Protein AF-A0A3D3JYR1-F1 (afdb_monomer_lite)

Sequence (130 aa):
VQYPITVEEIGKVYGVGEGKAKKYGTEFAEFIKKYVEENDIERTQDMVLKTVANKSSHKVFIIQSTDKKIDLEDIAKAKNLSMDELLKEMERIVYQGTKLNIDYYIDENFDEDIVEEFMDFMKESESDSM

Foldseek 3Di:
DAQALALVVQCVDPPRDPVNSVPPVNVSNPVSVVVCVVVVPDGPVVVVVVVVVLLVVLLVLLQVCLVVQHAQVVSCVVSVHDSVRSVVSVVVCVVVVHDGDNVSNCVVPHDPVVVVVVVVVVVPDPDPPD

Structure (mmCIF, N/CA/C/O backbone):
data_AF-A0A3D3JYR1-F1
#
_entry.id   AF-A0A3D3JYR1-F1
#
loop_
_atom_site.group_PDB
_atom_site.id
_atom_site.type_symbol
_atom_site.label_atom_id
_atom_site.label_alt_id
_atom_site.label_comp_id
_atom_site.label_asym_id
_atom_site.label_entity_id
_atom_site.label_seq_id
_atom_site.pdbx_PDB_ins_code
_atom_site.Cartn_x
_atom_site.Cartn_y
_atom_site.Cartn_z
_atom_site.occupancy
_atom_site.B_iso_or_equiv
_atom_site.auth_seq_id
_atom_site.auth_comp_id
_atom_site.auth_asym_id
_atom_site.auth_atom_id
_atom_site.pdbx_PDB_model_num
ATOM 1 N N . VAL A 1 1 ? -8.522 18.861 20.286 1.00 62.88 1 VAL A N 1
ATOM 2 C CA . VAL A 1 1 ? -9.218 18.291 21.465 1.00 62.88 1 VAL A CA 1
ATOM 3 C C . VAL A 1 1 ? -9.367 16.796 21.219 1.00 62.88 1 VAL A C 1
ATOM 5 O O . VAL A 1 1 ? -9.732 16.443 20.106 1.00 62.88 1 VAL A O 1
ATOM 8 N N . GLN A 1 2 ? -8.983 15.928 22.160 1.00 82.31 2 GLN A N 1
ATOM 9 C CA . GLN A 1 2 ? -9.143 14.474 22.002 1.00 82.31 2 GLN A CA 1
ATOM 10 C C . GLN A 1 2 ? -10.499 14.043 22.574 1.00 82.31 2 GLN A C 1
ATOM 12 O O . GLN A 1 2 ? -10.835 14.444 23.685 1.00 82.31 2 GLN A O 1
ATOM 17 N N . TYR A 1 3 ? -11.242 13.214 21.836 1.00 92.81 3 TYR A N 1
ATOM 18 C CA . TYR A 1 3 ? -12.513 12.621 22.273 1.00 92.81 3 TYR A CA 1
ATOM 19 C C . TYR A 1 3 ? -12.347 11.101 22.410 1.00 92.81 3 TYR A C 1
ATOM 21 O O . TYR A 1 3 ? -12.706 10.363 21.490 1.00 92.81 3 TYR A O 1
ATOM 29 N N . PRO A 1 4 ? -11.704 10.604 23.477 1.00 92.62 4 PRO A N 1
ATOM 30 C CA . PRO A 1 4 ? -11.539 9.170 23.697 1.00 92.62 4 PRO A CA 1
ATOM 31 C C . PRO A 1 4 ? -12.897 8.513 23.992 1.00 92.62 4 PRO A C 1
ATOM 33 O O . PRO A 1 4 ? -13.579 8.901 24.934 1.00 92.62 4 PRO A O 1
ATOM 36 N N . ILE A 1 5 ? -13.284 7.524 23.189 1.00 94.25 5 ILE A N 1
ATOM 37 C CA . ILE A 1 5 ? -14.546 6.774 23.315 1.00 94.25 5 ILE A CA 1
ATOM 38 C C . ILE A 1 5 ? -14.322 5.311 23.707 1.00 94.25 5 ILE A C 1
ATOM 40 O O . ILE A 1 5 ? -15.278 4.544 23.809 1.00 94.25 5 ILE A O 1
ATOM 44 N N . THR A 1 6 ? -13.069 4.899 23.910 1.00 93.06 6 THR A N 1
ATOM 45 C CA . THR A 1 6 ? -12.720 3.579 24.447 1.00 93.06 6 THR A CA 1
ATOM 46 C C . THR A 1 6 ? -11.816 3.715 25.667 1.00 93.06 6 THR A C 1
ATOM 48 O O . THR A 1 6 ? -11.070 4.685 25.805 1.00 93.06 6 THR A O 1
ATOM 51 N N . VAL A 1 7 ? -11.837 2.717 26.553 1.00 92.19 7 VAL A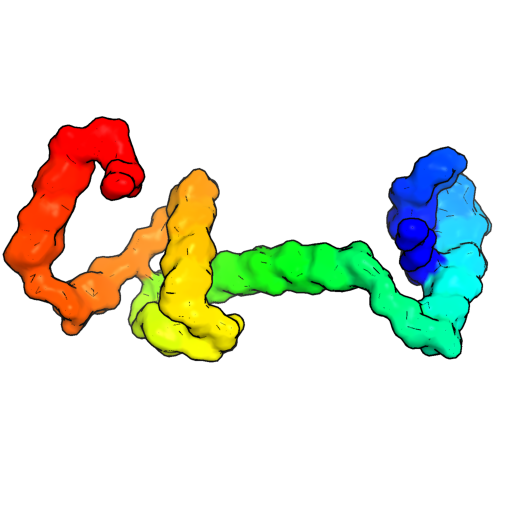 N 1
ATOM 52 C CA . VAL A 1 7 ? -10.975 2.686 27.750 1.00 92.19 7 VAL A CA 1
ATOM 53 C C . VAL A 1 7 ? -9.489 2.761 27.380 1.00 92.19 7 VAL A C 1
ATOM 55 O O . VAL A 1 7 ? -8.690 3.379 28.082 1.00 92.19 7 VAL A O 1
ATOM 58 N N . GLU A 1 8 ? -9.120 2.163 26.250 1.00 90.50 8 GLU A N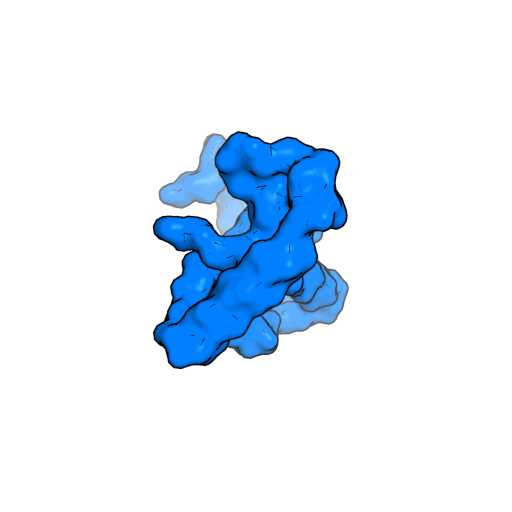 1
ATOM 59 C CA . GLU A 1 8 ? -7.751 2.163 25.745 1.00 90.50 8 GLU A CA 1
ATOM 60 C C . GLU A 1 8 ? -7.307 3.559 25.285 1.00 90.50 8 GLU A C 1
ATOM 62 O O . GLU A 1 8 ? -6.190 3.987 25.573 1.00 90.50 8 GLU A O 1
ATOM 67 N N . GLU A 1 9 ? -8.194 4.309 24.626 1.00 90.62 9 GLU A N 1
ATOM 68 C CA . GLU A 1 9 ? -7.950 5.710 24.270 1.00 90.62 9 GLU A CA 1
ATOM 69 C C . GLU A 1 9 ? -7.911 6.615 25.507 1.00 90.62 9 GLU A C 1
ATOM 71 O O . GLU A 1 9 ? -7.066 7.504 25.580 1.00 90.62 9 GLU A O 1
ATOM 76 N N . ILE A 1 10 ? -8.764 6.363 26.509 1.00 92.19 10 ILE A N 1
ATOM 77 C CA . ILE A 1 10 ? -8.734 7.079 27.795 1.00 92.19 10 ILE A CA 1
ATOM 78 C C . ILE A 1 10 ? -7.363 6.921 28.466 1.00 92.19 10 ILE A C 1
ATOM 80 O O . ILE A 1 10 ? -6.819 7.892 28.988 1.00 92.19 10 ILE A O 1
ATOM 84 N N . GLY A 1 11 ? -6.767 5.726 28.413 1.00 89.62 11 GLY A N 1
ATOM 85 C CA . GLY A 1 11 ? -5.425 5.469 28.944 1.00 89.62 11 GLY A CA 1
ATOM 86 C C . GLY A 1 11 ? -4.290 6.191 28.206 1.00 89.62 11 GLY A C 1
ATOM 87 O O . GLY A 1 11 ? -3.193 6.295 28.746 1.00 89.62 11 GLY A O 1
ATOM 88 N N . LYS A 1 12 ? -4.537 6.710 26.997 1.00 88.00 12 LYS A N 1
ATOM 89 C CA . LYS A 1 12 ? -3.570 7.505 26.218 1.00 88.00 12 LYS A CA 1
ATOM 90 C C . LYS A 1 12 ? -3.672 9.008 26.509 1.00 88.00 12 LYS A C 1
ATOM 92 O O . LYS A 1 12 ? -2.831 9.774 26.037 1.00 88.00 12 LYS A O 1
ATOM 97 N N . VAL A 1 13 ? -4.667 9.443 27.287 1.00 89.88 13 VAL A N 1
ATOM 98 C CA . VAL A 1 13 ? -4.819 10.845 27.694 1.00 89.88 13 VAL A CA 1
ATOM 99 C C . VAL A 1 13 ? -3.752 11.211 28.724 1.00 89.88 13 VAL A C 1
ATOM 101 O O . VAL A 1 13 ? -3.539 10.509 29.714 1.00 89.88 13 VAL A O 1
ATOM 104 N N . TYR A 1 14 ? -3.099 12.355 28.516 1.00 89.81 14 TYR A N 1
ATOM 105 C CA . TYR A 1 14 ? -2.080 12.864 29.429 1.00 89.81 14 TYR A CA 1
ATOM 106 C C . TYR A 1 14 ? -2.604 12.955 30.873 1.00 89.81 14 TYR A C 1
ATOM 108 O O . TYR A 1 14 ? -3.644 13.555 31.139 1.00 89.81 14 TYR A O 1
ATOM 116 N N . GLY A 1 15 ? -1.871 12.360 31.817 1.00 89.62 15 GLY A N 1
ATOM 117 C CA . GLY A 1 15 ? -2.239 12.336 33.238 1.00 89.62 15 GLY A CA 1
ATOM 118 C C . GLY A 1 15 ? -3.191 11.202 33.652 1.00 89.62 15 GLY A C 1
ATOM 119 O O . GLY A 1 15 ? -3.496 11.071 34.845 1.00 89.62 15 GLY A O 1
ATOM 120 N N . VAL A 1 16 ? -3.623 10.348 32.717 1.00 91.12 16 VAL A N 1
ATOM 121 C CA . VAL A 1 16 ? -4.428 9.155 33.006 1.00 91.12 16 VAL A CA 1
ATOM 122 C C . VAL A 1 16 ? -3.534 7.914 33.013 1.00 91.12 16 VAL A C 1
ATOM 124 O O . VAL A 1 16 ? -3.144 7.395 31.978 1.00 91.12 16 VAL A O 1
ATOM 127 N N . GLY A 1 17 ? -3.202 7.423 34.209 1.00 89.56 17 GLY A N 1
ATOM 128 C CA . GLY A 1 17 ? -2.496 6.147 34.365 1.00 89.56 17 GLY A CA 1
ATOM 129 C C . GLY A 1 17 ? -3.415 4.935 34.177 1.00 89.56 17 GLY A C 1
ATOM 130 O O . GLY A 1 17 ? -4.632 5.034 34.354 1.00 89.56 17 GLY A O 1
ATOM 131 N N . GLU A 1 18 ? -2.825 3.766 33.917 1.00 90.19 18 GLU A N 1
ATOM 132 C CA . GLU A 1 18 ? -3.540 2.514 33.614 1.00 90.19 18 GLU A CA 1
ATOM 133 C C . GLU A 1 18 ? -4.596 2.140 34.671 1.00 90.19 18 GLU A C 1
ATOM 135 O O . GLU A 1 18 ? -5.711 1.740 34.341 1.00 90.19 18 GLU A O 1
ATOM 140 N N . GLY A 1 19 ? -4.290 2.348 35.957 1.00 92.81 19 GLY A N 1
ATOM 141 C CA . GLY A 1 19 ? -5.234 2.095 37.049 1.00 92.81 19 GLY A CA 1
ATOM 142 C C . GLY A 1 19 ? -6.463 3.012 37.026 1.00 92.81 19 GLY A C 1
ATOM 143 O O . GLY A 1 19 ? -7.570 2.556 37.304 1.00 92.81 19 GLY A O 1
ATOM 144 N N . LYS A 1 20 ? -6.300 4.291 36.655 1.00 90.62 20 LYS A N 1
ATOM 145 C CA . LYS A 1 20 ? -7.426 5.230 36.511 1.00 90.62 20 LYS A CA 1
ATOM 146 C C . LYS A 1 20 ? -8.250 4.904 35.269 1.00 90.62 20 LYS A C 1
ATOM 148 O O . LYS A 1 20 ? -9.474 4.922 35.352 1.00 90.62 20 LYS A O 1
ATOM 153 N N . ALA A 1 21 ? -7.590 4.554 34.164 1.00 92.25 21 ALA A N 1
ATOM 154 C CA . ALA A 1 21 ? -8.258 4.126 32.941 1.00 92.25 21 ALA A CA 1
ATOM 155 C C . ALA A 1 21 ? -9.118 2.878 33.187 1.00 92.25 21 ALA A C 1
ATOM 157 O O . ALA A 1 21 ? -10.302 2.885 32.881 1.00 92.25 21 ALA A O 1
ATOM 158 N N . LYS A 1 22 ? -8.580 1.842 33.840 1.00 92.62 22 LYS A N 1
ATOM 159 C CA . LYS A 1 22 ? -9.350 0.631 34.171 1.00 92.62 22 LYS A CA 1
ATOM 160 C C . LYS A 1 22 ? -10.502 0.895 35.140 1.00 92.62 22 LYS A C 1
ATOM 162 O O . LYS A 1 22 ? -11.559 0.293 35.002 1.00 92.62 22 LYS A O 1
ATOM 167 N N . LYS A 1 23 ? -10.296 1.767 36.131 1.00 93.69 23 LYS A N 1
ATOM 168 C CA . LYS A 1 23 ? -11.280 2.005 37.195 1.00 93.69 23 LYS A CA 1
ATOM 169 C C . LYS A 1 23 ? -12.418 2.941 36.784 1.00 93.69 23 LYS A C 1
ATOM 171 O O . LYS A 1 23 ? -13.532 2.745 37.248 1.00 93.69 23 LYS A O 1
ATOM 176 N N . TYR A 1 24 ? -12.137 3.950 35.963 1.00 92.81 24 TYR A N 1
ATOM 177 C CA . TYR A 1 24 ? -13.099 5.009 35.631 1.00 92.81 24 TYR A CA 1
ATOM 178 C C . TYR A 1 24 ? -13.320 5.179 34.126 1.00 92.81 24 TYR A C 1
ATOM 180 O O . TYR A 1 24 ? -14.273 5.828 33.710 1.00 92.81 24 TYR A O 1
ATOM 188 N N . GLY A 1 25 ? -12.441 4.625 33.291 1.00 93.00 25 GLY A N 1
ATOM 189 C CA . GLY A 1 25 ? -12.415 4.921 31.864 1.00 93.00 25 GLY A CA 1
ATOM 190 C C . GLY A 1 25 ? -13.663 4.484 31.113 1.00 93.00 25 GLY A C 1
ATOM 191 O O . GLY A 1 25 ? -13.989 5.137 30.132 1.00 93.00 25 GLY A O 1
ATOM 192 N N . THR A 1 26 ? -14.381 3.452 31.566 1.00 95.56 26 THR A N 1
ATOM 193 C CA . THR A 1 26 ? -15.616 2.994 30.907 1.00 95.56 26 THR A CA 1
ATOM 194 C C . THR A 1 26 ? -16.699 4.069 30.927 1.00 95.56 26 THR A C 1
ATOM 196 O O . THR A 1 26 ? -17.205 4.434 29.872 1.00 95.56 26 THR A O 1
ATOM 199 N N . GLU A 1 27 ? -16.998 4.640 32.097 1.00 95.06 27 GLU A N 1
ATOM 200 C CA . GLU A 1 27 ? -18.040 5.668 32.238 1.00 95.06 27 GLU A CA 1
ATOM 201 C C . GLU A 1 27 ? -17.688 6.938 31.451 1.00 95.06 27 GLU A C 1
ATOM 203 O O . GLU A 1 27 ? -18.535 7.513 30.767 1.00 95.06 27 GLU A O 1
ATOM 208 N N . PHE A 1 28 ? -16.415 7.354 31.488 1.00 94.12 28 PHE A N 1
ATOM 209 C CA . PHE A 1 28 ? -15.946 8.494 30.698 1.00 94.12 28 PHE A CA 1
ATOM 210 C C . PHE A 1 28 ? -16.023 8.222 29.194 1.00 94.12 28 PHE A C 1
ATOM 212 O O . PHE A 1 28 ? -16.489 9.079 28.448 1.00 94.12 28 PHE A O 1
ATOM 219 N N . ALA A 1 29 ? -15.589 7.043 28.749 1.00 94.88 29 ALA A N 1
ATOM 220 C CA . ALA A 1 29 ? -15.634 6.645 27.349 1.00 94.88 29 ALA A CA 1
ATOM 221 C C . ALA A 1 29 ? -17.073 6.628 26.813 1.00 94.88 29 ALA A C 1
ATOM 223 O O . ALA A 1 29 ? -17.325 7.179 25.745 1.00 94.88 29 ALA A O 1
ATOM 224 N N . GLU A 1 30 ? -18.025 6.068 27.564 1.00 96.19 30 GLU A N 1
ATOM 225 C CA . GLU A 1 30 ? -19.446 6.051 27.196 1.00 96.19 30 GLU A CA 1
ATOM 226 C C . GLU A 1 30 ? -20.052 7.455 27.141 1.00 96.19 30 GLU A C 1
ATOM 228 O O . GLU A 1 30 ? -20.749 7.791 26.182 1.00 96.19 30 GLU A O 1
ATOM 233 N N . PHE A 1 31 ? -19.756 8.301 28.130 1.00 95.38 31 PHE A N 1
ATOM 234 C CA . PHE A 1 31 ? -20.230 9.683 28.143 1.00 95.38 31 PHE A CA 1
ATOM 235 C C . PHE A 1 31 ? -19.702 10.475 26.942 1.00 95.38 31 PHE A C 1
ATOM 237 O O . PHE A 1 31 ? -20.466 11.141 26.244 1.00 95.38 31 PHE A O 1
ATOM 244 N N . ILE A 1 32 ? -18.396 10.382 26.674 1.00 94.56 32 ILE A N 1
ATOM 245 C CA . ILE A 1 32 ? -17.761 11.070 25.546 1.00 94.56 32 ILE A CA 1
ATOM 246 C C . ILE A 1 32 ? -18.293 10.517 24.224 1.00 94.56 32 ILE A C 1
ATOM 248 O O . ILE A 1 32 ? -18.552 11.298 23.312 1.00 94.56 32 ILE A O 1
ATOM 252 N N . LYS A 1 33 ? -18.508 9.200 24.123 1.00 95.12 33 LYS A N 1
ATOM 253 C CA . LYS A 1 33 ? -19.112 8.564 22.948 1.00 95.12 33 LYS A CA 1
ATOM 254 C C . LYS A 1 33 ? -20.490 9.142 22.652 1.00 95.12 33 LYS A C 1
ATOM 256 O O . LYS A 1 33 ? -20.729 9.586 21.536 1.00 95.12 33 LYS A O 1
ATOM 261 N N . LYS A 1 34 ? -21.355 9.202 23.666 1.00 96.12 34 LYS A N 1
ATOM 262 C CA . LYS A 1 34 ? -22.689 9.788 23.541 1.00 96.12 34 LYS A CA 1
ATOM 263 C C . LYS A 1 34 ? -22.617 11.255 23.117 1.00 96.12 34 LYS A C 1
ATOM 265 O O . LYS A 1 34 ? -23.317 11.652 22.198 1.00 96.12 34 LYS A O 1
ATOM 270 N N . TYR A 1 35 ? -21.727 12.041 23.725 1.00 95.12 35 TYR A N 1
ATOM 271 C CA . TYR A 1 35 ? -21.526 13.439 23.341 1.00 95.12 35 TYR A CA 1
ATOM 272 C C . TYR A 1 35 ? -21.079 13.585 21.877 1.00 95.12 35 TYR A C 1
ATOM 274 O O . TYR A 1 35 ? -21.588 14.446 21.167 1.00 95.12 35 TYR A O 1
ATOM 282 N N . VAL A 1 36 ? -20.155 12.742 21.410 1.00 94.31 36 VAL A N 1
ATOM 283 C CA . VAL A 1 36 ? -19.711 12.720 20.008 1.00 94.31 36 VAL A CA 1
ATOM 284 C C . VAL A 1 36 ? -20.871 12.400 19.066 1.00 94.31 36 VAL A C 1
ATOM 286 O O . VAL A 1 36 ? -21.043 13.108 18.079 1.00 94.31 36 VAL A O 1
ATOM 289 N N . GLU A 1 37 ? -21.658 11.365 19.376 1.00 92.56 37 GLU A N 1
ATOM 290 C CA . GLU A 1 37 ? -22.805 10.929 18.568 1.00 92.56 37 GLU A CA 1
ATOM 291 C C . GLU A 1 37 ? -23.910 11.995 18.517 1.00 92.56 37 GLU A C 1
ATOM 293 O O . GLU A 1 37 ? -24.428 12.300 17.448 1.00 92.56 37 GLU A O 1
ATOM 298 N N . GLU A 1 38 ? -24.248 12.604 19.655 1.00 96.19 38 GLU A N 1
ATOM 299 C CA . GLU A 1 38 ? -25.302 13.625 19.751 1.00 96.19 38 GLU A CA 1
ATOM 300 C C . GLU A 1 38 ? -24.947 14.935 19.041 1.00 96.19 38 GLU A C 1
ATOM 302 O O . GLU A 1 38 ? -25.842 15.681 18.646 1.00 96.19 38 GLU A O 1
ATOM 307 N N . ASN A 1 39 ? -23.654 15.230 18.897 1.00 94.56 39 ASN A N 1
ATOM 308 C CA . ASN A 1 39 ? -23.165 16.483 18.320 1.00 94.56 39 ASN A CA 1
ATOM 309 C C . ASN A 1 39 ? -22.521 16.295 16.937 1.00 94.56 39 ASN A C 1
ATOM 311 O O . ASN A 1 39 ? -21.922 17.241 16.433 1.00 94.56 39 ASN A O 1
ATOM 315 N N . ASP A 1 40 ? -22.622 15.096 16.352 1.00 89.44 40 ASP A N 1
ATOM 316 C CA . ASP A 1 40 ? -22.041 14.737 15.050 1.00 89.44 40 ASP A CA 1
ATOM 317 C C . ASP A 1 40 ? -20.557 15.141 14.921 1.00 89.44 40 ASP A C 1
ATOM 319 O O . ASP A 1 40 ? -20.107 15.748 13.948 1.00 89.44 40 ASP A O 1
ATOM 323 N N . ILE A 1 41 ? -19.778 14.869 15.974 1.00 91.50 41 ILE A N 1
ATOM 324 C CA . ILE A 1 41 ? -18.375 15.290 16.041 1.00 91.50 41 ILE A CA 1
ATOM 325 C C . ILE A 1 41 ? -17.508 14.317 15.244 1.00 91.50 41 ILE A C 1
ATOM 327 O O . ILE A 1 41 ? -17.255 13.187 15.668 1.00 91.50 41 ILE A O 1
ATOM 331 N N . GLU A 1 42 ? -16.932 14.784 14.138 1.00 87.44 42 GLU A N 1
ATOM 332 C CA . GLU A 1 42 ? -15.894 14.031 13.436 1.00 87.44 42 GLU A CA 1
ATOM 333 C C . GLU A 1 42 ? -14.594 13.974 14.254 1.00 87.44 42 GLU A C 1
ATOM 335 O O . GLU A 1 42 ? -13.934 14.977 14.544 1.00 87.44 42 GLU A O 1
ATOM 340 N N . ARG A 1 43 ? -14.187 12.760 14.630 1.00 89.38 43 ARG A N 1
ATOM 341 C CA . ARG A 1 43 ? -12.976 12.524 15.421 1.00 89.38 43 ARG A CA 1
ATOM 342 C C . ARG A 1 43 ? -11.772 12.374 14.495 1.00 89.38 43 ARG A C 1
ATOM 344 O O . ARG A 1 43 ? -11.629 11.367 13.804 1.00 89.38 43 ARG A O 1
ATOM 351 N N . THR A 1 44 ? -10.827 13.312 14.564 1.00 81.00 44 THR A N 1
ATOM 352 C CA . THR A 1 44 ? -9.583 13.274 13.765 1.00 81.00 44 THR A CA 1
ATOM 353 C C . THR A 1 44 ? -8.814 11.954 13.925 1.00 81.00 44 THR A C 1
ATOM 355 O O . THR A 1 44 ? -8.257 11.434 12.964 1.00 81.00 44 THR A O 1
ATOM 358 N N . GLN A 1 45 ? -8.814 11.369 15.126 1.00 76.62 45 GLN A N 1
ATOM 359 C CA . GLN A 1 45 ? -8.147 10.089 15.390 1.00 76.62 45 GLN A CA 1
ATOM 360 C C . GLN A 1 45 ? -8.794 8.896 14.671 1.00 76.62 45 GLN A C 1
ATOM 362 O O . GLN A 1 45 ? -8.077 7.983 14.269 1.00 76.62 45 GLN A O 1
ATOM 367 N N . ASP A 1 46 ? -10.106 8.930 14.420 1.00 79.12 46 ASP A N 1
ATOM 368 C CA . ASP A 1 46 ? -10.788 7.876 13.660 1.00 79.12 46 ASP A CA 1
ATOM 369 C C . ASP A 1 46 ? -10.411 7.935 12.184 1.00 79.12 46 ASP A C 1
ATOM 371 O O . ASP A 1 46 ? -10.243 6.900 11.542 1.00 79.12 46 ASP A O 1
ATOM 375 N N . MET A 1 47 ? -10.212 9.140 11.648 1.00 73.62 47 MET A N 1
ATOM 376 C CA . MET A 1 47 ? -9.698 9.324 10.291 1.00 73.62 47 MET A CA 1
ATOM 377 C C . MET A 1 47 ? -8.263 8.789 10.171 1.00 73.62 47 MET A C 1
ATOM 379 O O . MET A 1 47 ? -7.931 8.095 9.210 1.00 73.62 47 MET A O 1
ATOM 383 N N . VAL A 1 48 ? -7.410 9.043 11.169 1.00 70.56 48 VAL A N 1
ATOM 384 C CA . VAL A 1 48 ? -6.032 8.522 11.199 1.00 70.56 48 VAL A CA 1
ATOM 385 C C . VAL A 1 48 ? -6.015 6.994 11.311 1.00 70.56 48 VAL A C 1
ATOM 387 O O . VAL A 1 48 ? -5.312 6.333 10.553 1.00 70.56 48 VAL A O 1
ATOM 390 N N . LEU A 1 49 ? -6.820 6.401 12.194 1.00 66.56 49 LEU A N 1
ATOM 391 C CA . LEU A 1 49 ? -6.913 4.943 12.319 1.00 66.56 49 LEU A CA 1
ATOM 392 C C . LEU A 1 49 ? -7.427 4.292 11.031 1.00 66.56 49 LEU A C 1
ATOM 394 O O . LEU A 1 49 ? -6.831 3.322 10.563 1.00 66.56 49 LEU A O 1
ATOM 398 N N . LYS A 1 50 ? -8.474 4.857 10.412 1.00 67.31 50 LYS A N 1
ATOM 399 C CA . LYS A 1 50 ? -8.986 4.392 9.114 1.00 67.31 50 LYS A CA 1
ATOM 400 C C . LYS A 1 50 ? -7.919 4.483 8.023 1.00 67.31 50 LYS A C 1
ATOM 402 O O . LYS A 1 50 ? -7.741 3.532 7.272 1.00 67.31 50 LYS A O 1
ATOM 407 N N . THR A 1 51 ? -7.167 5.582 7.952 1.00 64.56 51 THR A N 1
ATOM 408 C CA . THR A 1 51 ? -6.110 5.743 6.936 1.00 64.56 51 THR A CA 1
ATOM 409 C C . THR A 1 51 ? -4.936 4.789 7.151 1.00 64.56 51 THR A C 1
ATOM 411 O O . THR A 1 51 ? -4.461 4.202 6.182 1.00 64.56 51 THR A O 1
ATOM 414 N N . VAL A 1 52 ? -4.489 4.564 8.391 1.00 69.00 52 VAL A N 1
ATOM 415 C CA . VAL A 1 52 ? -3.428 3.585 8.696 1.00 69.00 52 VAL A CA 1
ATOM 416 C C . VAL A 1 52 ? -3.891 2.155 8.397 1.00 69.00 52 VAL A C 1
ATOM 418 O O . VAL A 1 52 ? -3.149 1.392 7.775 1.00 69.00 52 VAL A O 1
ATOM 421 N N . ALA A 1 53 ? -5.121 1.800 8.779 1.00 65.88 53 ALA A N 1
ATOM 422 C CA . ALA A 1 53 ? -5.701 0.488 8.495 1.00 65.88 53 ALA A CA 1
ATOM 423 C C . ALA A 1 53 ? -5.847 0.245 6.984 1.00 65.88 53 ALA A C 1
ATOM 425 O O . ALA A 1 53 ? -5.428 -0.805 6.493 1.00 65.88 53 ALA A O 1
ATOM 426 N N . ASN A 1 54 ? -6.350 1.233 6.237 1.00 72.44 54 ASN A N 1
ATOM 427 C CA . ASN A 1 54 ? -6.477 1.153 4.782 1.00 72.44 54 ASN A CA 1
ATOM 428 C C . ASN A 1 54 ? -5.109 0.998 4.108 1.00 72.44 54 ASN A C 1
ATOM 430 O O . ASN A 1 54 ? -4.948 0.101 3.286 1.00 72.44 54 ASN A O 1
ATOM 434 N N . LYS A 1 55 ? -4.090 1.769 4.517 1.00 72.75 55 LYS A N 1
ATOM 435 C CA . LYS A 1 55 ? -2.718 1.618 3.998 1.00 72.75 55 LYS A CA 1
ATOM 436 C C . LYS A 1 55 ? -2.155 0.219 4.250 1.00 72.75 55 LYS A C 1
ATOM 438 O O . LYS A 1 55 ? -1.568 -0.381 3.357 1.00 72.75 55 LYS A O 1
ATOM 443 N N . SER A 1 56 ? -2.352 -0.333 5.448 1.00 76.06 56 SER A N 1
ATOM 444 C CA . SER A 1 56 ? -1.909 -1.699 5.762 1.00 76.06 56 SER A CA 1
ATOM 445 C C . SER A 1 56 ? -2.633 -2.749 4.906 1.00 76.06 56 SER A C 1
ATOM 447 O O . SER A 1 56 ? -1.999 -3.637 4.339 1.00 76.06 56 SER A O 1
ATOM 449 N N . SER A 1 57 ? -3.953 -2.603 4.743 1.00 82.31 57 SER A N 1
ATOM 450 C CA . SER A 1 57 ? -4.771 -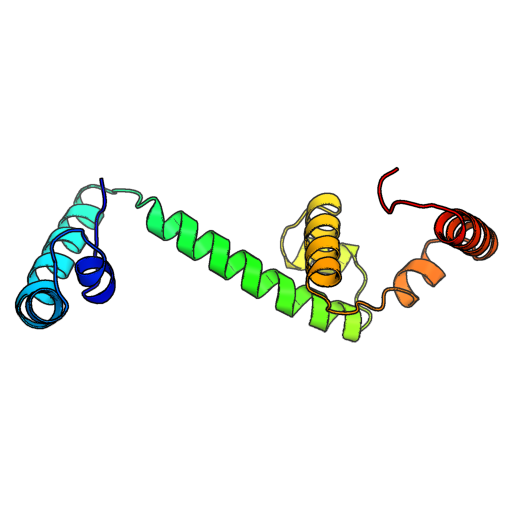3.487 3.905 1.00 82.31 57 SER A CA 1
ATOM 451 C C . SER A 1 57 ? -4.390 -3.416 2.422 1.00 82.31 57 SER A C 1
ATOM 453 O O . SER A 1 57 ? -4.337 -4.451 1.758 1.00 82.31 57 SER A O 1
ATOM 455 N N . HIS A 1 58 ? -4.088 -2.219 1.906 1.00 88.56 58 HIS A N 1
ATOM 456 C CA . HIS A 1 58 ? -3.655 -2.022 0.522 1.00 88.56 58 HIS A CA 1
ATOM 457 C C . HIS A 1 58 ? -2.340 -2.750 0.257 1.00 88.56 58 HIS A C 1
ATOM 459 O O . HIS A 1 58 ? -2.266 -3.511 -0.699 1.00 88.56 58 HIS A O 1
ATOM 465 N N . LYS A 1 59 ? -1.343 -2.617 1.141 1.00 91.56 59 LYS A N 1
ATOM 466 C CA . LYS A 1 59 ? -0.044 -3.287 0.977 1.00 91.56 59 LYS A CA 1
ATOM 467 C C . LYS A 1 59 ? -0.165 -4.804 0.862 1.00 91.56 59 LYS A C 1
ATOM 469 O O . LYS A 1 59 ? 0.357 -5.386 -0.081 1.00 91.56 59 LYS A O 1
ATOM 474 N N . VAL A 1 60 ? -0.886 -5.439 1.791 1.00 94.44 60 VAL A N 1
ATOM 475 C CA . VAL A 1 60 ? -1.084 -6.901 1.764 1.00 94.44 60 VAL A CA 1
ATOM 476 C C . VAL A 1 60 ? -1.789 -7.331 0.478 1.00 94.44 60 VAL A C 1
ATOM 478 O O . VAL A 1 60 ? -1.403 -8.325 -0.130 1.00 94.44 60 VAL A O 1
ATOM 481 N N . PHE A 1 61 ? -2.797 -6.571 0.044 1.00 96.25 61 PHE A N 1
ATOM 482 C CA . PHE A 1 61 ? -3.506 -6.854 -1.198 1.00 96.25 61 PHE A CA 1
ATOM 483 C C . PHE A 1 61 ? -2.610 -6.722 -2.433 1.00 96.25 61 PHE A C 1
ATOM 485 O O . PHE A 1 61 ? -2.655 -7.601 -3.287 1.00 96.25 61 PHE A O 1
ATOM 492 N N . ILE A 1 62 ? -1.804 -5.661 -2.519 1.00 97.31 62 ILE A N 1
ATOM 493 C CA . ILE A 1 62 ? -0.885 -5.420 -3.637 1.00 97.31 62 ILE A CA 1
ATOM 494 C C . ILE A 1 62 ? 0.103 -6.584 -3.749 1.00 97.31 62 ILE A C 1
ATOM 496 O O . ILE A 1 62 ? 0.156 -7.206 -4.801 1.00 97.31 62 ILE A O 1
ATOM 500 N N . ILE A 1 63 ? 0.771 -6.958 -2.649 1.00 97.19 63 ILE A N 1
ATOM 501 C CA . ILE A 1 63 ? 1.730 -8.080 -2.613 1.00 97.19 63 ILE A CA 1
ATOM 502 C C . ILE A 1 63 ? 1.079 -9.379 -3.110 1.00 97.19 63 ILE A C 1
ATOM 504 O O . ILE A 1 63 ? 1.585 -10.044 -4.008 1.00 97.19 63 ILE A O 1
ATOM 508 N N . GLN A 1 64 ? -0.092 -9.726 -2.569 1.00 97.31 64 GLN A N 1
ATOM 509 C CA . GLN A 1 64 ? -0.793 -10.951 -2.963 1.00 97.31 64 GLN A CA 1
ATOM 510 C C . GLN A 1 64 ? -1.283 -10.928 -4.414 1.00 97.31 64 GLN A C 1
ATOM 512 O O . GLN A 1 64 ? -1.446 -11.986 -5.020 1.00 97.31 64 GLN A O 1
ATOM 517 N N . SER A 1 65 ? -1.589 -9.748 -4.948 1.00 97.88 65 SER A N 1
ATOM 518 C CA . SER A 1 65 ? -2.085 -9.594 -6.314 1.00 97.88 65 SER A CA 1
ATOM 519 C C . SER A 1 65 ? -0.943 -9.670 -7.321 1.00 97.88 65 SER A C 1
ATOM 521 O O . SER A 1 65 ? -1.080 -10.374 -8.318 1.00 97.88 65 SER A O 1
ATOM 523 N N . THR A 1 66 ? 0.210 -9.065 -7.015 1.00 97.50 66 THR A N 1
ATOM 524 C CA . THR A 1 66 ? 1.430 -9.218 -7.819 1.00 97.50 66 THR A CA 1
ATOM 525 C C . THR A 1 66 ? 1.934 -10.660 -7.806 1.00 97.50 66 THR A C 1
ATOM 527 O O . THR A 1 66 ? 2.290 -11.183 -8.855 1.00 97.50 66 THR A O 1
ATOM 530 N N . ASP A 1 67 ? 1.861 -11.361 -6.667 1.00 97.06 67 ASP A N 1
ATOM 531 C CA . ASP A 1 67 ? 2.214 -12.790 -6.584 1.00 97.06 67 ASP A CA 1
ATOM 532 C C . ASP A 1 67 ? 1.308 -13.670 -7.463 1.00 97.06 67 ASP A C 1
ATOM 534 O O . ASP A 1 67 ? 1.731 -14.698 -7.993 1.00 97.06 67 ASP A O 1
ATOM 538 N N . LYS A 1 68 ? 0.047 -13.259 -7.631 1.00 97.75 68 LYS A N 1
ATOM 539 C CA . LYS A 1 68 ? -0.927 -13.897 -8.527 1.00 97.75 68 LYS A CA 1
ATOM 540 C C . LYS A 1 68 ? -0.846 -13.391 -9.966 1.00 97.75 68 LYS A C 1
ATOM 542 O O . LYS A 1 68 ? -1.640 -13.852 -10.783 1.00 97.75 68 LYS A O 1
ATOM 547 N N . LYS A 1 69 ? 0.085 -12.480 -10.262 1.00 97.44 69 LYS A N 1
ATOM 548 C CA . LYS A 1 69 ? 0.269 -11.853 -11.573 1.00 97.44 69 LYS A CA 1
ATOM 549 C C . LYS A 1 69 ? -1.003 -11.176 -12.098 1.00 97.44 69 LYS A C 1
ATOM 551 O O . LYS A 1 69 ? -1.364 -11.329 -13.258 1.00 97.44 69 LYS A O 1
ATOM 556 N N . ILE A 1 70 ? -1.737 -10.505 -11.210 1.00 97.50 70 ILE A N 1
ATOM 557 C CA . ILE A 1 70 ? -2.909 -9.712 -11.594 1.00 97.50 70 ILE A CA 1
ATOM 558 C C . ILE A 1 70 ? -2.423 -8.405 -12.221 1.00 97.50 70 ILE A C 1
ATOM 560 O O . ILE A 1 70 ? -1.574 -7.740 -11.639 1.00 97.50 70 ILE A O 1
ATOM 564 N N . ASP A 1 71 ? -3.004 -8.036 -13.358 1.00 97.25 71 ASP A N 1
ATOM 565 C CA . ASP A 1 71 ? -2.770 -6.770 -14.058 1.00 97.25 71 ASP A CA 1
ATOM 566 C C . ASP A 1 71 ? -2.816 -5.537 -13.125 1.00 97.25 71 ASP A C 1
ATOM 568 O O . ASP A 1 71 ? -3.679 -5.440 -12.240 1.00 97.25 71 ASP A O 1
ATOM 572 N N . LEU A 1 72 ? -1.868 -4.602 -13.284 1.00 97.56 72 LEU A N 1
ATOM 573 C CA . LEU A 1 72 ? -1.688 -3.494 -12.339 1.00 97.56 72 LEU A CA 1
ATOM 574 C C . LEU A 1 72 ? -2.859 -2.501 -12.381 1.00 97.56 72 LEU A C 1
ATOM 576 O O . LEU A 1 72 ? -3.266 -1.993 -11.331 1.00 97.56 72 LEU A O 1
ATOM 580 N N . GLU A 1 73 ? -3.460 -2.257 -13.545 1.00 96.69 73 GLU A N 1
ATOM 581 C CA . GLU A 1 73 ? -4.650 -1.418 -13.691 1.00 96.69 73 GLU A CA 1
ATOM 582 C C . GLU A 1 73 ? -5.830 -2.025 -12.936 1.00 96.69 73 GLU A C 1
ATOM 584 O O . GLU A 1 73 ? -6.607 -1.302 -12.303 1.00 96.69 73 GLU A O 1
ATOM 589 N N . ASP A 1 74 ? -5.974 -3.347 -12.969 1.00 97.31 74 ASP A N 1
ATOM 590 C CA . ASP A 1 74 ? -7.023 -4.040 -12.228 1.00 97.31 74 ASP A CA 1
ATOM 591 C C . ASP A 1 74 ? -6.770 -4.033 -10.713 1.00 97.31 74 ASP A C 1
ATOM 593 O O . ASP A 1 74 ? -7.717 -3.858 -9.935 1.00 97.31 74 ASP A O 1
ATOM 597 N N . ILE A 1 75 ? -5.509 -4.108 -10.269 1.00 97.19 75 ILE A N 1
ATOM 598 C CA . ILE A 1 75 ? -5.136 -3.884 -8.861 1.00 97.19 75 ILE A CA 1
ATOM 599 C C . ILE A 1 75 ? -5.516 -2.462 -8.424 1.00 97.19 75 ILE A C 1
ATOM 601 O O . ILE A 1 75 ? -6.131 -2.291 -7.362 1.00 97.19 75 ILE A O 1
ATOM 605 N N . ALA A 1 76 ? -5.191 -1.448 -9.235 1.00 96.25 76 ALA A N 1
ATOM 606 C CA . ALA A 1 76 ? -5.505 -0.048 -8.954 1.00 96.25 76 ALA A CA 1
ATOM 607 C C . ALA A 1 76 ? -7.022 0.162 -8.821 1.00 96.25 76 ALA A C 1
ATOM 609 O O . ALA A 1 76 ? -7.498 0.672 -7.801 1.00 96.25 76 ALA A O 1
ATOM 610 N N . LYS A 1 77 ? -7.807 -0.337 -9.789 1.00 96.06 77 LYS A N 1
ATOM 611 C CA . LYS A 1 77 ? -9.280 -0.285 -9.757 1.00 96.06 77 LYS A CA 1
ATOM 612 C C . LYS A 1 77 ? -9.856 -0.987 -8.528 1.00 96.06 77 LYS A C 1
ATOM 614 O O . LYS A 1 77 ? -10.735 -0.434 -7.869 1.00 96.06 77 LYS A O 1
ATOM 619 N N . ALA A 1 78 ? -9.356 -2.175 -8.176 1.00 94.81 78 ALA A N 1
ATOM 620 C CA . ALA A 1 78 ? -9.862 -2.958 -7.046 1.00 94.81 78 ALA A CA 1
ATOM 621 C C . ALA A 1 78 ? -9.696 -2.253 -5.688 1.00 94.81 78 ALA A C 1
ATOM 623 O O . ALA A 1 78 ? -10.433 -2.544 -4.740 1.00 94.81 78 ALA A O 1
ATOM 624 N N . LYS A 1 79 ? -8.739 -1.323 -5.582 1.00 91.19 79 LYS A N 1
ATOM 625 C CA . LYS A 1 79 ? -8.520 -0.484 -4.394 1.00 91.19 79 LYS A CA 1
ATOM 626 C C . LYS A 1 79 ? -8.920 0.972 -4.575 1.00 91.19 79 LYS A C 1
ATOM 628 O O . LYS A 1 79 ? -8.706 1.759 -3.656 1.00 91.19 79 LYS A O 1
ATOM 633 N N . ASN A 1 80 ? -9.567 1.295 -5.695 1.00 92.12 80 ASN A N 1
ATOM 634 C CA . ASN A 1 80 ? -9.973 2.649 -6.049 1.00 92.12 80 ASN A CA 1
ATOM 635 C C . ASN A 1 80 ? -8.803 3.645 -5.930 1.00 92.12 80 ASN A C 1
ATOM 637 O O . ASN A 1 80 ? -8.945 4.713 -5.338 1.00 92.12 80 ASN A O 1
ATOM 641 N N . LEU A 1 81 ? -7.642 3.231 -6.439 1.00 93.25 81 LEU A N 1
ATOM 642 C CA . LEU A 1 81 ? -6.413 4.013 -6.505 1.00 93.25 81 LEU A CA 1
ATOM 643 C C . LEU A 1 81 ? -6.201 4.502 -7.937 1.00 93.25 81 LEU A C 1
ATOM 645 O O . LEU A 1 81 ? -6.557 3.811 -8.894 1.00 93.25 81 LEU A O 1
ATOM 649 N N . SER A 1 82 ? -5.571 5.664 -8.090 1.00 96.50 82 SER A N 1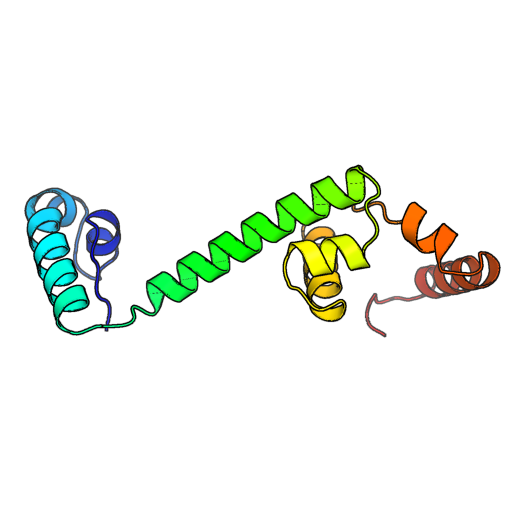
ATOM 650 C CA . SER A 1 82 ? -4.926 6.001 -9.360 1.00 96.50 82 SER A CA 1
ATOM 651 C C . SER A 1 82 ? -3.674 5.139 -9.575 1.00 96.50 82 SER A C 1
ATOM 653 O O . SER A 1 82 ? -3.136 4.557 -8.628 1.00 96.50 82 SER A O 1
ATOM 655 N N . MET A 1 83 ? -3.176 5.077 -10.814 1.00 95.56 83 MET A N 1
ATOM 656 C CA . MET A 1 83 ? -1.925 4.364 -11.098 1.00 95.56 83 MET A CA 1
ATOM 657 C C . MET A 1 83 ? -0.750 4.970 -10.311 1.00 95.56 83 MET A C 1
ATOM 659 O O . MET A 1 83 ? 0.009 4.242 -9.681 1.00 95.56 83 MET A O 1
ATOM 663 N N . ASP A 1 84 ? -0.665 6.300 -10.228 1.00 96.31 84 ASP A N 1
ATOM 664 C CA . ASP A 1 84 ? 0.365 6.990 -9.440 1.00 96.31 84 ASP A CA 1
ATOM 665 C C . ASP A 1 84 ? 0.307 6.638 -7.945 1.00 96.31 84 ASP A C 1
ATOM 667 O O . ASP A 1 84 ? 1.337 6.536 -7.275 1.00 96.31 84 ASP A O 1
ATOM 671 N N . GLU A 1 85 ? -0.897 6.485 -7.387 1.00 94.69 85 GLU A N 1
ATOM 672 C CA . GLU A 1 85 ? -1.075 6.072 -5.994 1.00 94.69 85 GLU A CA 1
ATOM 673 C C . GLU A 1 85 ? -0.664 4.615 -5.778 1.00 94.69 85 GLU A C 1
ATOM 675 O O . GLU A 1 85 ? -0.026 4.311 -4.767 1.00 94.69 85 GLU A O 1
ATOM 680 N N . LEU A 1 86 ? -0.988 3.730 -6.726 1.00 96.81 86 LEU A N 1
ATOM 681 C CA . LEU A 1 86 ? -0.549 2.338 -6.698 1.00 96.81 86 LEU A CA 1
ATOM 682 C C . LEU A 1 86 ? 0.982 2.249 -6.737 1.00 96.81 86 LEU A C 1
ATOM 684 O O . LEU A 1 86 ? 1.565 1.606 -5.863 1.00 96.81 86 LEU A O 1
ATOM 688 N N . LEU A 1 87 ? 1.630 2.936 -7.683 1.00 96.06 87 LEU A N 1
ATOM 689 C CA . LEU A 1 87 ? 3.088 2.940 -7.833 1.00 96.06 87 LEU A CA 1
ATOM 690 C C . LEU A 1 87 ? 3.791 3.441 -6.565 1.00 96.06 87 LEU A C 1
ATOM 692 O O . LEU A 1 87 ? 4.726 2.797 -6.097 1.00 96.06 87 LEU A O 1
ATOM 696 N N . LYS A 1 88 ? 3.290 4.510 -5.931 1.00 95.31 88 LYS A N 1
ATOM 697 C CA . LYS A 1 88 ? 3.825 5.008 -4.647 1.00 95.31 88 LYS A CA 1
ATOM 698 C C . LYS A 1 88 ? 3.686 4.002 -3.508 1.00 95.31 88 LYS A C 1
ATOM 700 O O . LYS A 1 88 ? 4.538 3.944 -2.621 1.00 95.31 88 LYS A O 1
ATOM 705 N N . GLU A 1 89 ? 2.596 3.239 -3.459 1.00 94.69 89 GLU A N 1
ATOM 706 C CA . GLU A 1 89 ? 2.465 2.178 -2.457 1.00 94.69 89 GLU A CA 1
ATOM 707 C C . GLU A 1 89 ? 3.383 0.989 -2.778 1.00 94.69 89 GLU A C 1
ATOM 709 O O . GLU A 1 89 ? 3.997 0.450 -1.858 1.00 94.69 89 GLU A O 1
ATOM 714 N N . MET A 1 90 ? 3.552 0.619 -4.051 1.00 96.94 90 MET A N 1
ATOM 715 C CA . MET A 1 90 ? 4.499 -0.419 -4.480 1.00 96.94 90 MET A CA 1
ATOM 716 C C . MET A 1 90 ? 5.948 -0.045 -4.146 1.00 96.94 90 MET A C 1
ATOM 718 O O . MET A 1 90 ? 6.657 -0.838 -3.531 1.00 96.94 90 MET A O 1
ATOM 722 N N . GLU A 1 91 ? 6.359 1.185 -4.447 1.00 94.69 91 GLU A N 1
ATOM 723 C CA . GLU A 1 91 ? 7.658 1.761 -4.085 1.00 94.69 91 GLU A CA 1
ATOM 724 C C . GLU A 1 91 ? 7.909 1.657 -2.570 1.00 94.69 91 GLU A C 1
ATOM 726 O O . GLU A 1 91 ? 8.932 1.137 -2.125 1.00 94.69 91 GLU A O 1
ATOM 731 N N . ARG A 1 92 ? 6.928 2.043 -1.740 1.00 94.19 92 ARG A N 1
ATOM 732 C CA . ARG A 1 92 ? 7.022 1.893 -0.276 1.00 94.19 92 ARG A CA 1
ATOM 733 C C . ARG A 1 92 ? 7.175 0.446 0.176 1.00 94.19 92 ARG A C 1
ATOM 735 O O . ARG A 1 92 ? 7.850 0.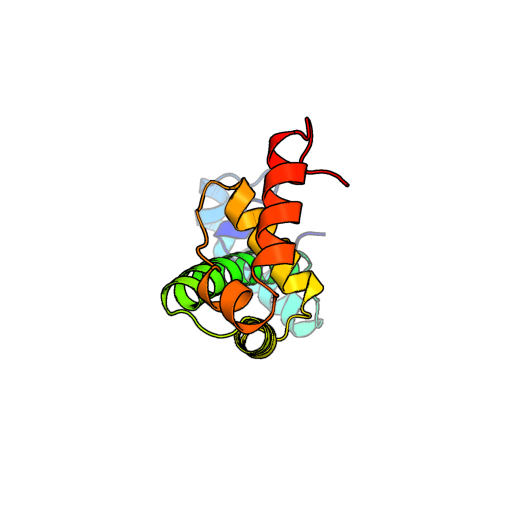205 1.176 1.00 94.19 92 ARG A O 1
ATOM 742 N N . ILE A 1 93 ? 6.510 -0.499 -0.487 1.00 95.56 93 ILE A N 1
ATOM 743 C CA . ILE A 1 93 ? 6.626 -1.933 -0.186 1.00 95.56 93 ILE A CA 1
ATOM 744 C C . ILE A 1 93 ? 8.053 -2.414 -0.490 1.00 95.56 93 ILE A C 1
ATOM 746 O O . ILE A 1 93 ? 8.653 -3.091 0.351 1.00 95.56 93 ILE A O 1
ATOM 750 N N . VAL A 1 94 ? 8.621 -1.994 -1.626 1.00 95.81 94 VAL A N 1
ATOM 751 C CA . VAL A 1 94 ? 10.004 -2.311 -2.017 1.00 95.81 94 VAL A CA 1
ATOM 752 C C . VAL A 1 94 ? 11.013 -1.686 -1.052 1.00 95.81 94 VAL A C 1
ATOM 754 O O . VAL A 1 94 ? 11.872 -2.400 -0.538 1.00 95.81 94 VAL A O 1
ATOM 757 N N . TYR A 1 95 ? 10.863 -0.407 -0.691 1.00 93.50 95 TYR A N 1
ATOM 758 C CA . TYR A 1 95 ? 11.725 0.247 0.304 1.00 93.50 95 TYR A CA 1
ATOM 759 C C . TYR A 1 95 ? 11.623 -0.362 1.709 1.00 93.50 95 TYR A C 1
ATOM 761 O O . TYR A 1 95 ? 12.562 -0.271 2.497 1.00 93.50 95 TYR A O 1
ATOM 769 N N . GLN A 1 96 ? 10.504 -1.015 2.036 1.00 94.12 96 GLN A N 1
ATOM 770 C CA . GLN A 1 96 ? 10.345 -1.794 3.272 1.00 94.12 96 GLN A CA 1
ATOM 771 C C . GLN A 1 96 ? 11.000 -3.185 3.192 1.00 94.12 96 GLN A C 1
ATOM 773 O O . GLN A 1 96 ? 10.924 -3.948 4.154 1.00 94.12 96 GLN A O 1
ATOM 778 N N . GLY A 1 97 ? 11.654 -3.518 2.074 1.00 94.44 97 GLY A N 1
ATOM 779 C CA . GLY A 1 97 ? 12.412 -4.753 1.875 1.00 94.44 97 GLY A CA 1
ATOM 780 C C . GLY A 1 97 ? 11.591 -5.921 1.330 1.00 94.44 97 GLY A C 1
ATOM 781 O O . GLY A 1 97 ? 12.085 -7.046 1.297 1.00 94.44 97 GLY A O 1
ATOM 782 N N . THR A 1 98 ? 10.342 -5.692 0.912 1.00 96.25 98 THR A N 1
ATOM 783 C CA . THR A 1 98 ? 9.523 -6.740 0.289 1.00 96.25 98 THR A CA 1
ATOM 784 C C . THR A 1 98 ? 9.724 -6.716 -1.218 1.00 96.25 98 THR A C 1
ATOM 786 O O . THR A 1 98 ? 9.452 -5.713 -1.871 1.00 96.25 98 THR A O 1
ATOM 789 N N . LYS A 1 99 ? 10.180 -7.833 -1.786 1.00 95.75 99 LYS A N 1
ATOM 790 C CA . LYS A 1 99 ? 10.339 -7.959 -3.234 1.00 95.75 99 LYS A CA 1
ATOM 791 C C . LYS A 1 99 ? 8.968 -8.114 -3.893 1.00 95.75 99 LYS A C 1
ATOM 793 O O . LYS A 1 99 ? 8.221 -9.016 -3.531 1.00 95.75 99 LYS A O 1
ATOM 798 N N . LEU A 1 100 ? 8.676 -7.270 -4.876 1.00 97.00 100 LEU A N 1
ATOM 799 C CA . LEU A 1 100 ? 7.557 -7.446 -5.798 1.00 97.00 100 LEU A CA 1
ATOM 800 C C . LEU A 1 100 ? 8.119 -7.961 -7.123 1.00 97.00 100 LEU A C 1
ATOM 802 O O . LEU A 1 100 ? 9.114 -7.428 -7.610 1.00 97.00 100 LEU A O 1
ATOM 806 N N . ASN A 1 101 ? 7.521 -9.010 -7.684 1.00 95.56 101 ASN A N 1
ATOM 807 C CA . ASN A 1 101 ? 7.798 -9.413 -9.060 1.00 95.56 101 ASN A CA 1
ATOM 808 C C . ASN A 1 101 ? 6.700 -8.821 -9.945 1.00 95.56 101 ASN A C 1
ATOM 810 O O . ASN A 1 101 ? 5.525 -9.107 -9.719 1.00 95.56 101 ASN A O 1
ATOM 814 N N . ILE A 1 102 ? 7.093 -7.990 -10.908 1.00 96.94 102 ILE A N 1
ATOM 815 C CA . ILE A 1 102 ? 6.191 -7.375 -11.890 1.00 96.94 102 ILE A CA 1
ATOM 816 C C . ILE A 1 102 ? 6.600 -7.703 -13.327 1.00 96.94 102 ILE A C 1
ATOM 818 O O . ILE A 1 102 ? 6.091 -7.078 -14.249 1.00 96.94 102 ILE A O 1
ATOM 822 N N . ASP A 1 103 ? 7.480 -8.690 -13.519 1.00 96.06 103 ASP A N 1
ATOM 823 C CA . ASP A 1 103 ? 8.033 -9.052 -14.830 1.00 96.06 103 ASP A CA 1
ATOM 824 C C . ASP A 1 103 ? 6.895 -9.357 -15.815 1.00 96.06 103 ASP A C 1
ATOM 826 O O . ASP A 1 103 ? 6.871 -8.832 -16.915 1.00 96.06 103 ASP A O 1
ATOM 830 N N . TYR A 1 104 ? 5.856 -10.068 -15.351 1.00 96.56 104 TYR A N 1
ATOM 831 C CA . TYR A 1 104 ? 4.659 -10.378 -16.145 1.00 96.56 104 TYR A CA 1
ATOM 832 C C . TYR A 1 104 ? 3.970 -9.144 -16.737 1.00 96.56 104 TYR A C 1
ATOM 834 O O . TYR A 1 104 ? 3.431 -9.213 -17.831 1.00 96.56 104 TYR A O 1
ATOM 842 N N . TYR A 1 105 ? 3.961 -8.031 -16.006 1.00 96.88 105 TYR A N 1
ATOM 843 C CA . TYR A 1 105 ? 3.333 -6.801 -16.460 1.00 96.88 105 TYR A CA 1
ATOM 844 C C . TYR A 1 105 ? 4.258 -6.041 -17.414 1.00 96.88 105 TYR A C 1
ATOM 846 O O . TYR A 1 105 ? 3.792 -5.447 -18.382 1.00 96.88 105 TYR A O 1
ATOM 854 N N . ILE A 1 106 ? 5.568 -6.069 -17.153 1.00 96.25 106 ILE A N 1
ATOM 855 C CA . ILE A 1 106 ? 6.564 -5.425 -18.010 1.00 96.25 106 ILE A CA 1
ATOM 856 C C . ILE A 1 106 ? 6.625 -6.120 -19.374 1.00 96.25 106 ILE A C 1
ATOM 858 O O . ILE A 1 106 ? 6.486 -5.443 -20.388 1.00 96.25 106 ILE A O 1
ATOM 862 N N . ASP A 1 107 ? 6.723 -7.450 -19.385 1.00 94.88 107 ASP A N 1
ATOM 863 C CA . ASP A 1 107 ? 6.807 -8.278 -20.595 1.00 94.88 107 ASP A CA 1
ATOM 864 C C . ASP A 1 107 ? 5.594 -8.092 -21.527 1.00 94.88 107 ASP A C 1
ATOM 866 O O . ASP A 1 107 ? 5.698 -8.250 -22.742 1.00 94.88 107 ASP A O 1
ATOM 870 N N . GLU A 1 108 ? 4.422 -7.773 -20.970 1.00 95.25 108 GLU A N 1
ATOM 871 C CA . GLU A 1 108 ? 3.190 -7.564 -21.739 1.00 95.25 108 GLU A CA 1
ATOM 872 C C . GLU A 1 108 ? 3.044 -6.136 -22.288 1.00 95.25 108 GLU A C 1
ATOM 874 O O . GLU A 1 108 ? 2.354 -5.934 -23.290 1.00 95.25 108 GLU A O 1
ATOM 879 N N . ASN A 1 109 ? 3.670 -5.143 -21.646 1.00 94.56 109 ASN A N 1
ATOM 880 C CA . ASN A 1 109 ? 3.416 -3.723 -21.920 1.00 94.56 109 ASN A CA 1
ATOM 881 C C . ASN A 1 109 ? 4.611 -2.964 -22.512 1.00 94.56 109 ASN A C 1
ATOM 883 O O . ASN A 1 109 ? 4.421 -1.874 -23.057 1.00 94.56 109 ASN A O 1
ATOM 887 N N . PHE A 1 110 ? 5.825 -3.505 -22.416 1.00 95.00 110 PHE A N 1
ATOM 888 C CA . PHE A 1 110 ? 7.052 -2.847 -22.856 1.00 95.00 110 PHE A CA 1
ATOM 889 C C . PHE A 1 110 ? 7.842 -3.734 -23.817 1.00 95.00 110 PHE A C 1
ATOM 891 O O . PHE A 1 110 ? 7.808 -4.957 -23.735 1.00 95.00 110 PHE A O 1
ATOM 898 N N . ASP A 1 111 ? 8.555 -3.093 -24.740 1.00 96.44 111 ASP A N 1
ATOM 899 C CA . ASP A 1 111 ? 9.484 -3.779 -25.634 1.00 96.44 111 ASP A CA 1
ATOM 900 C C . ASP A 1 111 ? 10.730 -4.223 -24.850 1.00 96.44 111 ASP A C 1
ATOM 902 O O . ASP A 1 111 ? 11.270 -3.446 -24.057 1.00 96.44 111 ASP A O 1
ATOM 906 N N . GLU A 1 112 ? 11.173 -5.461 -25.070 1.00 95.06 112 GLU A N 1
ATOM 907 C CA . GLU A 1 112 ? 12.315 -6.070 -24.379 1.00 95.06 112 GLU A CA 1
ATOM 908 C C . GLU A 1 112 ? 13.593 -5.235 -24.546 1.00 95.06 112 GLU A C 1
ATOM 910 O O . GLU A 1 112 ? 14.299 -5.010 -23.561 1.00 95.06 112 GLU A O 1
ATOM 915 N N . ASP A 1 113 ? 13.830 -4.678 -25.741 1.00 95.56 113 ASP A N 1
ATOM 916 C CA . ASP A 1 113 ? 15.022 -3.872 -26.030 1.00 95.56 113 ASP A CA 1
ATOM 917 C C . ASP A 1 113 ? 15.041 -2.583 -25.179 1.00 95.56 113 ASP A C 1
ATOM 919 O O . ASP A 1 113 ? 16.084 -2.164 -24.672 1.00 95.56 113 ASP A O 1
ATOM 923 N N . ILE A 1 114 ? 13.870 -1.964 -24.969 1.00 95.31 114 ILE A N 1
ATOM 924 C CA . ILE A 1 114 ? 13.726 -0.746 -24.149 1.00 95.31 114 ILE A CA 1
ATOM 925 C C . ILE A 1 114 ? 13.974 -1.063 -22.672 1.00 95.31 114 ILE A C 1
ATOM 927 O O . ILE A 1 114 ? 14.590 -0.273 -21.951 1.00 95.31 114 ILE A O 1
ATOM 931 N N . VAL A 1 115 ? 13.474 -2.207 -22.205 1.00 94.75 115 VAL A N 1
ATOM 932 C CA . VAL A 1 115 ? 13.660 -2.649 -20.821 1.00 94.75 115 VAL A CA 1
ATOM 933 C C . VAL A 1 115 ? 15.130 -2.964 -20.561 1.00 94.75 115 VAL A C 1
ATOM 935 O O . VAL A 1 115 ? 15.654 -2.553 -19.526 1.00 94.75 115 VAL A O 1
ATOM 938 N N . GLU A 1 116 ? 15.813 -3.641 -21.487 1.00 94.88 116 GLU A N 1
ATOM 939 C CA . GLU A 1 116 ? 17.243 -3.934 -21.372 1.00 94.88 116 GLU A CA 1
ATOM 940 C C . GLU A 1 116 ? 18.075 -2.644 -21.290 1.00 94.88 116 GLU A C 1
ATOM 942 O O . GLU A 1 116 ? 18.849 -2.480 -20.342 1.00 94.88 116 GLU A O 1
ATOM 947 N N . GLU A 1 117 ? 17.841 -1.685 -22.195 1.00 94.75 117 GLU A N 1
ATOM 948 C CA . GLU A 1 117 ? 18.522 -0.382 -22.187 1.00 94.75 117 GLU A CA 1
ATOM 949 C C . GLU A 1 117 ? 18.296 0.373 -20.866 1.00 94.75 117 GLU A C 1
ATOM 951 O O . GLU A 1 117 ? 19.239 0.890 -20.258 1.00 94.75 117 GLU A O 1
ATOM 956 N N . PHE A 1 118 ? 17.053 0.400 -20.375 1.00 92.88 118 PHE A N 1
ATOM 957 C CA . PHE A 1 118 ? 16.723 1.034 -19.099 1.00 92.88 118 PHE A CA 1
ATOM 958 C C . PHE A 1 118 ? 17.430 0.360 -17.917 1.00 92.88 118 PHE A C 1
ATOM 960 O O . PHE A 1 118 ? 17.947 1.035 -17.023 1.00 92.88 118 PHE A O 1
ATOM 967 N N . MET A 1 119 ? 17.472 -0.973 -17.898 1.00 91.44 119 MET A N 1
ATOM 968 C CA . MET A 1 119 ? 18.122 -1.726 -16.828 1.00 91.44 119 MET A CA 1
ATOM 969 C C . MET A 1 119 ? 19.636 -1.516 -16.821 1.00 91.44 119 MET A C 1
ATOM 971 O O . MET A 1 119 ? 20.229 -1.454 -15.742 1.00 91.44 119 MET A O 1
ATOM 975 N N . ASP A 1 120 ? 20.265 -1.381 -17.986 1.00 93.69 120 ASP A N 1
ATOM 976 C CA . ASP A 1 120 ? 21.685 -1.047 -18.084 1.00 93.69 120 ASP A CA 1
ATOM 977 C C . ASP A 1 120 ? 21.968 0.381 -17.608 1.00 93.69 120 ASP A C 1
ATOM 979 O O . ASP A 1 120 ? 22.867 0.572 -16.787 1.00 93.69 120 ASP A O 1
ATOM 983 N N . PHE A 1 121 ? 21.135 1.356 -17.987 1.00 91.38 121 PHE A N 1
ATOM 984 C CA 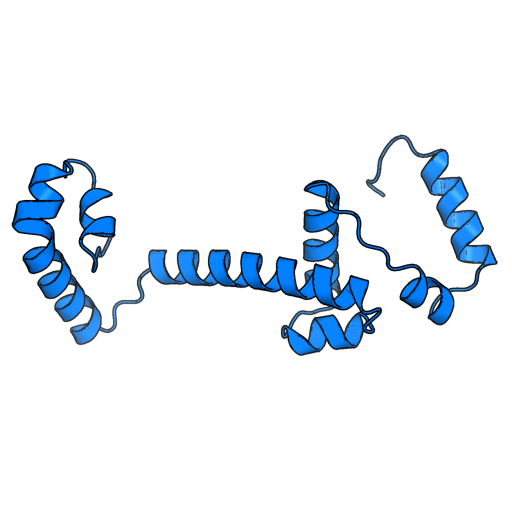. PHE A 1 121 ? 21.209 2.718 -17.446 1.00 91.38 121 PHE A CA 1
ATOM 985 C C . PHE A 1 121 ? 21.109 2.742 -15.909 1.00 91.38 121 PHE A C 1
ATOM 987 O O . PHE A 1 121 ? 21.926 3.369 -15.233 1.00 91.38 121 PHE A O 1
ATOM 994 N N . MET A 1 122 ? 20.146 2.016 -15.331 1.00 88.88 122 MET A N 1
ATOM 995 C CA . MET A 1 122 ? 19.955 1.969 -13.876 1.00 88.88 122 MET A CA 1
ATOM 996 C C . MET A 1 122 ? 21.124 1.305 -13.133 1.00 88.88 122 MET A C 1
ATOM 998 O O . MET A 1 122 ? 21.412 1.696 -12.004 1.00 88.88 122 MET A O 1
ATOM 1002 N N . LYS A 1 123 ? 21.821 0.328 -13.737 1.00 88.88 123 LYS A N 1
ATOM 1003 C CA . LYS A 1 123 ? 23.017 -0.302 -13.135 1.00 88.88 123 LYS A CA 1
ATOM 1004 C C . LYS A 1 123 ? 24.194 0.665 -13.012 1.00 88.88 123 LYS A C 1
ATOM 1006 O O . LYS A 1 123 ? 25.019 0.490 -12.117 1.00 88.88 123 LYS A O 1
ATOM 1011 N N . GLU A 1 124 ? 24.295 1.632 -13.918 1.00 89.88 124 GLU A N 1
ATOM 1012 C CA . GLU A 1 124 ? 25.357 2.642 -13.916 1.00 89.88 124 GLU A CA 1
ATOM 1013 C C . GLU A 1 124 ? 25.027 3.853 -13.027 1.00 89.88 124 GLU A C 1
ATOM 1015 O O . GLU A 1 124 ? 25.925 4.621 -12.680 1.00 89.88 124 GLU A O 1
ATOM 1020 N N . SER A 1 125 ? 23.761 4.021 -12.631 1.00 89.38 125 SER A N 1
ATOM 1021 C CA . SER A 1 125 ? 23.320 5.136 -11.792 1.00 89.38 125 SER A CA 1
ATOM 1022 C C . SER A 1 125 ? 23.737 4.977 -10.325 1.00 89.38 125 SER A C 1
ATOM 1024 O O . SER A 1 125 ? 23.617 3.911 -9.723 1.00 89.38 125 SER A O 1
ATOM 1026 N N . GLU A 1 126 ? 24.170 6.080 -9.707 1.00 81.81 126 GLU A N 1
ATOM 1027 C CA . GLU A 1 126 ? 24.479 6.146 -8.269 1.00 81.81 126 GLU A CA 1
ATOM 1028 C C . GLU A 1 126 ? 23.225 6.350 -7.393 1.00 81.81 126 GLU A C 1
ATOM 1030 O O . GLU A 1 126 ? 23.307 6.242 -6.168 1.00 81.81 126 GLU A O 1
ATOM 1035 N N . SER A 1 127 ? 22.074 6.663 -8.002 1.00 79.19 127 SER A N 1
ATOM 1036 C CA . SER A 1 127 ? 20.812 6.959 -7.313 1.00 79.19 127 SER A CA 1
ATOM 1037 C C . SER A 1 127 ? 19.608 6.371 -8.051 1.00 79.19 127 SER A C 1
ATOM 1039 O O . SER A 1 127 ? 19.597 6.280 -9.279 1.00 79.19 127 SER A O 1
ATOM 1041 N N . ASP A 1 128 ? 18.572 6.014 -7.295 1.00 73.69 128 ASP A N 1
ATOM 1042 C CA . ASP A 1 128 ? 17.248 5.639 -7.801 1.00 73.69 128 ASP A CA 1
ATOM 1043 C C . ASP A 1 128 ? 16.353 6.858 -8.095 1.00 73.69 128 ASP A C 1
ATOM 1045 O O . ASP A 1 128 ? 15.249 6.716 -8.620 1.00 73.69 128 ASP A O 1
ATOM 1049 N N . SER A 1 129 ? 16.839 8.066 -7.796 1.00 66.12 129 SER A N 1
ATOM 1050 C CA . SER A 1 129 ? 16.214 9.322 -8.207 1.00 66.12 129 SER A CA 1
ATOM 1051 C C . SER A 1 129 ? 16.589 9.689 -9.647 1.00 66.12 129 SER A C 1
ATOM 1053 O O . SER A 1 129 ? 17.776 9.877 -9.930 1.00 66.12 129 SER A O 1
ATOM 1055 N N . MET A 1 130 ? 15.590 9.877 -10.513 1.00 55.28 130 MET A N 1
ATOM 1056 C CA . MET A 1 130 ? 15.748 10.615 -11.778 1.00 55.28 130 MET A CA 1
ATOM 1057 C C . MET A 1 130 ? 15.909 12.119 -11.552 1.00 55.28 130 MET A C 1
ATOM 1059 O O . MET A 1 130 ? 15.213 12.665 -10.662 1.00 55.28 130 MET A O 1
#

Radius of gyration: 22.82 Å; chains: 1; bounding box: 51×32×63 Å

Secondary structure (DSSP, 8-state):
-----SHHHHTTSTT--HHHHHHHHHHHHHHHHHHHHHTT---HHHHHHHHHHHHHHHHHHHHHHHHTT--HHHHHHHTT--HHHHHHHHHHHHHTTPPPP-HHHHHHHS-HHHHHHHHHHHHH-S-S--

pLDDT: mean 90.56, std 8.84, range [55.28, 97.88]